Protein AF-A0A1B9GMC8-F1 (afdb_monomer_lite)

pLDDT: mean 74.66, std 18.75, range [34.75, 93.94]

Secondary structure (DSSP, 8-state):
-HHHHHHHHHHHTT-S-HHHHHHHHHHHHHHHHHHTT---HHHHHHHHHHHHHHHHHHHHHTT-TT---SSSS--------------

Sequence (87 aa):
MIQSYRKAVRATRPLPDSKTRRETLDFLRADFERLKNEHDLTKLRSNLSHFNKLLKQMTPSLNLTGLTVDQGGGGAKLVGQAKRHPF

Foldseek 3Di:
DVVLLVLQLVLLVLPPDPVVSVVSNVVLVVLVVVCVPPPPPVVVVVSSVVSVVVSVVSNVVSVNLPCPDPDDDDNPPPPDPPDDDDD

Structure (mmCIF, N/CA/C/O backbone):
data_AF-A0A1B9GMC8-F1
#
_entry.id   AF-A0A1B9GMC8-F1
#
loop_
_atom_site.group_PDB
_atom_site.id
_atom_site.type_symbol
_atom_site.label_atom_id
_atom_site.label_alt_id
_atom_site.label_comp_id
_atom_site.label_asym_id
_atom_site.label_entity_id
_atom_site.label_seq_id
_atom_site.pdbx_PDB_ins_code
_atom_site.Cartn_x
_atom_site.Cartn_y
_atom_site.Cartn_z
_atom_site.occupancy
_atom_site.B_iso_or_equiv
_atom_site.auth_seq_id
_atom_site.auth_comp_id
_atom_site.auth_asym_id
_atom_site.auth_atom_id
_atom_site.pdbx_PDB_model_num
ATOM 1 N N . MET A 1 1 ? -11.471 -0.452 1.211 1.00 69.50 1 MET A N 1
ATOM 2 C CA . MET A 1 1 ? -10.289 -1.288 0.888 1.00 69.50 1 MET A CA 1
ATOM 3 C C . MET A 1 1 ? -10.189 -1.673 -0.591 1.00 69.50 1 MET A C 1
ATOM 5 O O . MET A 1 1 ? -9.133 -1.454 -1.168 1.00 69.50 1 MET A O 1
ATOM 9 N N . ILE A 1 2 ? -11.263 -2.139 -1.247 1.00 81.88 2 ILE A N 1
ATOM 10 C CA . ILE A 1 2 ? -11.250 -2.554 -2.673 1.00 81.88 2 ILE A CA 1
ATOM 11 C C . ILE A 1 2 ? -10.658 -1.494 -3.623 1.00 81.88 2 ILE A C 1
ATOM 13 O O . ILE A 1 2 ? -9.865 -1.825 -4.500 1.00 81.88 2 ILE A O 1
ATOM 17 N N . GLN A 1 3 ? -10.988 -0.210 -3.444 1.00 83.19 3 GLN A N 1
ATOM 18 C CA . GLN A 1 3 ? -10.446 0.854 -4.302 1.00 83.19 3 GLN A CA 1
ATOM 19 C C . GLN A 1 3 ? -8.919 0.989 -4.194 1.00 83.19 3 GLN A C 1
ATOM 21 O O . GLN A 1 3 ? -8.253 1.194 -5.206 1.00 83.19 3 GLN A O 1
ATOM 26 N N . SER A 1 4 ? -8.351 0.820 -2.998 1.00 81.62 4 SER A N 1
ATOM 27 C CA . SER A 1 4 ? -6.898 0.840 -2.785 1.00 81.62 4 SER A CA 1
ATOM 28 C C . SER A 1 4 ? -6.221 -0.355 -3.454 1.00 81.62 4 SER A C 1
ATOM 30 O O . SER A 1 4 ? -5.200 -0.184 -4.114 1.00 81.62 4 SER A O 1
ATOM 32 N N . TYR A 1 5 ? -6.837 -1.539 -3.390 1.00 84.25 5 TYR A N 1
ATOM 33 C CA . TYR A 1 5 ? -6.340 -2.720 -4.099 1.00 84.25 5 TYR A CA 1
ATOM 34 C C . TYR A 1 5 ? -6.367 -2.531 -5.626 1.00 84.25 5 TYR A C 1
ATOM 36 O O . TYR A 1 5 ? -5.394 -2.819 -6.318 1.00 84.25 5 TYR A O 1
ATOM 44 N N . ARG A 1 6 ? -7.430 -1.929 -6.174 1.00 86.06 6 ARG A N 1
ATOM 45 C CA . ARG A 1 6 ? -7.486 -1.578 -7.606 1.00 86.06 6 ARG A CA 1
ATOM 46 C C . ARG A 1 6 ? -6.398 -0.578 -8.006 1.00 86.06 6 ARG A C 1
ATOM 48 O O . ARG A 1 6 ? -5.855 -0.690 -9.105 1.00 86.06 6 ARG A O 1
ATOM 55 N N . LYS A 1 7 ? -6.073 0.388 -7.138 1.00 83.38 7 LYS A N 1
ATOM 56 C CA . LYS A 1 7 ? -4.959 1.327 -7.358 1.00 83.38 7 LYS A CA 1
ATOM 57 C C . LYS A 1 7 ? -3.616 0.593 -7.397 1.00 83.38 7 LYS A C 1
ATOM 59 O O . LYS A 1 7 ? -2.846 0.843 -8.315 1.00 83.38 7 LYS A O 1
ATOM 64 N N . ALA A 1 8 ? -3.384 -0.360 -6.495 1.00 85.19 8 ALA A N 1
ATOM 65 C CA . ALA A 1 8 ? -2.202 -1.226 -6.512 1.00 85.19 8 ALA A CA 1
ATOM 66 C C . ALA A 1 8 ? -2.067 -2.040 -7.807 1.00 85.19 8 ALA A C 1
ATOM 68 O O . ALA A 1 8 ? -1.005 -2.052 -8.429 1.00 85.19 8 ALA A O 1
ATOM 69 N N . VAL A 1 9 ? -3.158 -2.657 -8.269 1.00 87.25 9 VAL A N 1
ATOM 70 C CA . VAL A 1 9 ? -3.158 -3.386 -9.547 1.00 87.25 9 VAL A CA 1
ATOM 71 C C . VAL A 1 9 ? -2.797 -2.468 -10.707 1.00 87.25 9 VAL A C 1
ATOM 73 O O . VAL A 1 9 ? -1.989 -2.824 -11.556 1.00 87.25 9 VAL A O 1
ATOM 76 N N . ARG A 1 10 ? -3.352 -1.254 -10.748 1.00 85.00 10 ARG A N 1
ATOM 77 C CA . ARG A 1 10 ? -3.016 -0.282 -11.797 1.00 85.00 10 ARG A CA 1
ATOM 78 C C . ARG A 1 10 ? -1.563 0.188 -11.710 1.00 85.00 10 ARG A C 1
ATOM 80 O O . ARG A 1 10 ? -0.924 0.285 -12.750 1.00 85.00 10 ARG A O 1
ATOM 87 N N . ALA A 1 11 ? -1.052 0.433 -10.506 1.00 82.56 11 ALA A N 1
ATOM 88 C CA . ALA A 1 11 ? 0.312 0.906 -10.278 1.00 82.56 11 ALA A CA 1
ATOM 89 C C . ALA A 1 11 ? 1.380 -0.118 -10.693 1.00 82.56 11 ALA A C 1
ATOM 91 O O . ALA A 1 11 ? 2.445 0.264 -11.158 1.00 82.56 11 ALA A O 1
ATOM 92 N N . THR A 1 12 ? 1.082 -1.413 -10.579 1.00 85.56 12 THR A N 1
ATOM 93 C CA . THR A 1 12 ? 2.009 -2.499 -10.940 1.00 85.56 12 THR A CA 1
ATOM 94 C C . THR A 1 12 ? 1.966 -2.878 -12.422 1.00 85.56 12 THR A C 1
ATOM 96 O O . THR A 1 12 ? 2.882 -3.535 -12.908 1.00 85.56 12 THR A O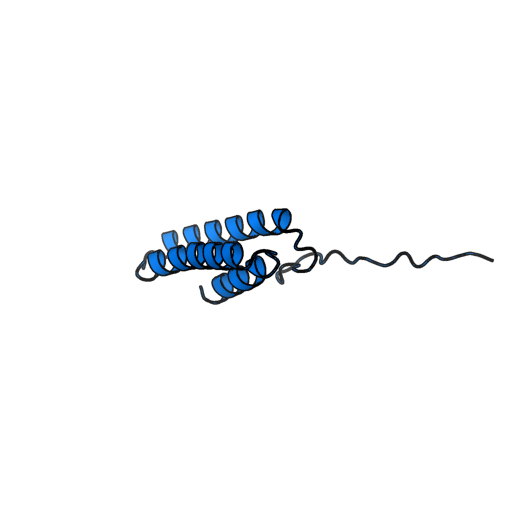 1
ATOM 99 N N . ARG A 1 13 ? 0.943 -2.461 -13.186 1.00 84.00 13 ARG A N 1
ATOM 100 C CA . ARG A 1 13 ? 0.833 -2.766 -14.630 1.00 84.00 13 ARG A CA 1
ATOM 101 C C . ARG A 1 13 ? 2.051 -2.352 -15.462 1.00 84.00 13 ARG A C 1
ATOM 103 O O . ARG A 1 13 ? 2.361 -3.113 -16.369 1.00 84.00 13 ARG A O 1
ATOM 110 N N . PRO A 1 14 ? 2.725 -1.222 -15.209 1.00 80.06 14 PRO A N 1
ATOM 111 C CA . PRO A 1 14 ? 3.853 -0.791 -16.040 1.00 80.06 14 PRO A CA 1
ATOM 112 C C . PRO A 1 14 ? 5.172 -1.515 -15.755 1.00 80.06 14 PRO A C 1
ATOM 114 O O . PRO A 1 14 ? 6.138 -1.291 -16.474 1.00 80.06 14 PRO A O 1
ATOM 117 N N . LEU A 1 15 ? 5.221 -2.402 -14.752 1.00 80.81 15 LEU A N 1
ATOM 118 C CA . LEU A 1 15 ? 6.383 -3.261 -14.529 1.00 80.81 15 LEU A CA 1
ATOM 119 C C . LEU A 1 15 ? 6.683 -4.076 -15.804 1.00 80.81 15 LEU A C 1
ATOM 121 O O . LEU A 1 15 ? 5.783 -4.757 -16.312 1.00 80.81 15 LEU A O 1
ATOM 125 N N . PRO A 1 16 ? 7.913 -4.023 -16.342 1.00 79.31 16 PRO A N 1
ATOM 126 C CA . PRO A 1 16 ? 8.240 -4.702 -17.592 1.00 79.31 16 PRO A CA 1
ATOM 127 C C . PRO A 1 16 ? 8.232 -6.224 -17.417 1.00 79.31 16 PRO A C 1
ATOM 129 O O . PRO A 1 16 ? 7.667 -6.944 -18.238 1.00 79.31 16 PRO A O 1
ATOM 132 N N . ASP A 1 17 ? 8.771 -6.714 -16.301 1.00 85.62 17 ASP A N 1
ATOM 133 C CA . ASP A 1 17 ? 8.840 -8.140 -16.008 1.00 85.62 17 ASP A CA 1
ATOM 134 C C . ASP A 1 17 ? 7.531 -8.678 -15.399 1.00 85.62 17 ASP A C 1
ATOM 136 O O . ASP A 1 17 ? 6.953 -8.133 -14.453 1.00 85.62 17 ASP A O 1
ATOM 140 N N . SER A 1 18 ? 7.044 -9.781 -15.968 1.00 87.00 18 SER A N 1
ATOM 141 C CA . SER A 1 18 ? 5.814 -10.452 -15.538 1.00 87.00 18 SER A CA 1
ATOM 142 C C . SER A 1 18 ? 5.946 -11.103 -14.163 1.00 87.00 18 SER A C 1
ATOM 144 O O . SER A 1 18 ? 4.992 -11.047 -13.381 1.00 87.00 18 SER A O 1
ATOM 146 N N . LYS A 1 19 ? 7.125 -11.646 -13.842 1.00 90.50 19 LYS A N 1
ATOM 147 C CA . LYS A 1 19 ? 7.394 -12.291 -12.557 1.00 90.50 19 LYS A CA 1
ATOM 148 C C . LYS A 1 19 ? 7.427 -11.255 -11.434 1.00 90.50 19 LYS A C 1
ATOM 150 O O . LYS A 1 19 ? 6.651 -11.366 -10.492 1.00 90.50 19 LYS A O 1
ATOM 155 N N . THR A 1 20 ? 8.191 -10.181 -11.611 1.00 87.12 20 THR A N 1
ATOM 156 C CA . THR A 1 20 ? 8.294 -9.060 -10.664 1.00 87.12 20 THR A CA 1
ATOM 157 C C . THR A 1 20 ? 6.932 -8.412 -10.406 1.00 87.12 20 THR A C 1
ATOM 159 O O . THR A 1 20 ? 6.580 -8.105 -9.267 1.00 87.12 20 THR A O 1
ATOM 162 N N . ARG A 1 21 ? 6.109 -8.238 -11.451 1.00 89.44 21 ARG A N 1
ATOM 163 C CA . ARG A 1 21 ? 4.733 -7.734 -11.312 1.00 89.44 21 ARG A CA 1
ATOM 164 C C . ARG A 1 21 ? 3.868 -8.640 -10.449 1.00 89.44 21 ARG A C 1
ATOM 166 O O . ARG A 1 21 ? 3.132 -8.135 -9.603 1.00 89.44 21 ARG A O 1
ATOM 173 N N . ARG A 1 22 ? 3.943 -9.953 -10.662 1.00 91.81 22 ARG A N 1
ATOM 174 C CA . ARG A 1 22 ? 3.196 -10.926 -9.865 1.00 91.81 22 ARG A CA 1
ATOM 175 C C . ARG A 1 22 ? 3.660 -10.921 -8.412 1.00 91.81 22 ARG A C 1
ATOM 177 O O . ARG A 1 22 ? 2.823 -10.778 -7.533 1.00 91.81 22 ARG A O 1
ATOM 184 N N . GLU A 1 23 ? 4.965 -10.963 -8.175 1.00 91.31 23 GLU A N 1
ATOM 185 C CA . GLU A 1 23 ? 5.541 -10.905 -6.827 1.00 91.31 23 GLU A CA 1
ATOM 186 C C . GLU A 1 23 ? 5.136 -9.619 -6.093 1.00 91.31 23 GLU A C 1
ATOM 188 O O . GLU A 1 23 ? 4.716 -9.662 -4.939 1.00 91.31 23 GLU A O 1
ATOM 193 N N . THR A 1 24 ? 5.160 -8.476 -6.785 1.00 90.12 24 THR A N 1
ATOM 194 C CA . THR A 1 24 ? 4.720 -7.195 -6.214 1.00 90.12 24 THR A CA 1
ATOM 195 C C . THR A 1 24 ? 3.227 -7.211 -5.877 1.00 90.12 24 THR A C 1
ATOM 197 O O . THR A 1 24 ? 2.817 -6.712 -4.830 1.00 90.12 24 THR A O 1
ATOM 200 N N . LEU A 1 25 ? 2.388 -7.790 -6.741 1.00 91.25 25 LEU A N 1
ATOM 201 C CA . LEU A 1 25 ? 0.958 -7.943 -6.470 1.00 91.25 25 LEU A CA 1
ATOM 202 C C . LEU A 1 25 ? 0.686 -8.875 -5.291 1.00 91.25 25 LEU A C 1
ATOM 204 O O . LEU A 1 25 ? -0.188 -8.568 -4.480 1.00 91.25 25 LEU A O 1
ATOM 208 N N . ASP A 1 26 ? 1.422 -9.977 -5.192 1.00 93.19 26 ASP A N 1
ATOM 209 C CA . ASP A 1 26 ? 1.290 -10.949 -4.110 1.00 93.19 26 ASP A CA 1
ATOM 210 C C . ASP A 1 26 ? 1.713 -10.326 -2.771 1.00 93.19 26 ASP A C 1
ATOM 212 O O . ASP A 1 26 ? 0.982 -10.445 -1.786 1.00 93.19 26 ASP A O 1
ATOM 216 N N . PHE A 1 27 ? 2.802 -9.548 -2.757 1.00 90.88 27 PHE A N 1
ATOM 217 C CA . PHE A 1 27 ? 3.211 -8.740 -1.604 1.00 90.88 27 PHE A CA 1
ATOM 218 C C . PHE A 1 27 ? 2.102 -7.777 -1.154 1.00 90.88 27 PHE A C 1
ATOM 220 O O . PHE A 1 27 ? 1.712 -7.770 0.014 1.00 90.88 27 PHE A O 1
ATOM 227 N N . LEU A 1 28 ? 1.530 -7.002 -2.083 1.00 90.00 28 LEU A N 1
ATOM 228 C CA . LEU A 1 28 ? 0.459 -6.052 -1.762 1.00 90.00 28 LEU A CA 1
ATOM 229 C C . LEU A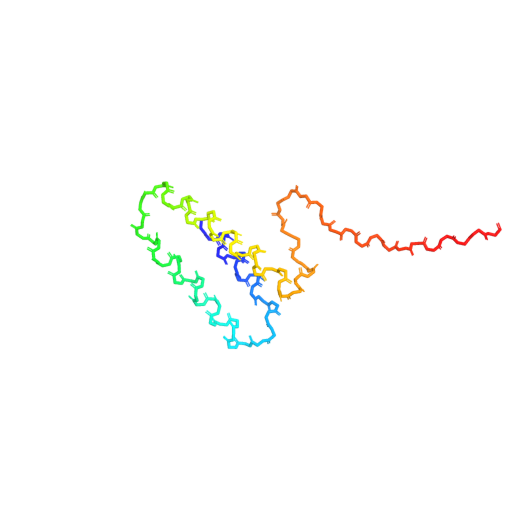 1 28 ? -0.815 -6.767 -1.295 1.00 90.00 28 LEU A C 1
ATOM 231 O O . LEU A 1 28 ? -1.531 -6.251 -0.441 1.00 90.00 28 LEU A O 1
ATOM 235 N N . ARG A 1 29 ? -1.113 -7.950 -1.843 1.00 91.44 29 ARG A N 1
ATOM 236 C CA . ARG A 1 29 ? -2.272 -8.764 -1.457 1.00 91.44 29 ARG A CA 1
ATOM 237 C C . ARG A 1 29 ? -2.133 -9.314 -0.042 1.00 91.44 29 ARG A C 1
ATOM 239 O O . ARG A 1 29 ? -3.111 -9.276 0.702 1.00 91.44 29 ARG A O 1
ATOM 246 N N . ALA A 1 30 ? -0.943 -9.776 0.335 1.00 91.69 30 ALA A N 1
ATOM 247 C CA . ALA A 1 30 ? -0.672 -10.290 1.675 1.00 91.69 30 ALA A CA 1
ATOM 248 C C . ALA A 1 30 ? -0.986 -9.250 2.763 1.00 91.69 30 ALA A C 1
ATOM 250 O O . ALA A 1 30 ? -1.530 -9.593 3.813 1.00 91.69 30 ALA A O 1
ATOM 251 N N . ASP A 1 31 ? -0.730 -7.970 2.486 1.00 87.88 31 ASP A N 1
ATOM 252 C CA . ASP A 1 31 ? -1.000 -6.887 3.432 1.00 87.88 31 ASP A CA 1
ATOM 253 C C . ASP A 1 31 ? -2.511 -6.676 3.666 1.00 87.88 31 ASP A C 1
ATOM 255 O O . ASP A 1 31 ? -2.941 -6.429 4.792 1.00 87.88 31 ASP A O 1
ATOM 259 N N . PHE A 1 32 ? -3.349 -6.862 2.637 1.00 87.94 32 PHE A N 1
ATOM 260 C CA . PHE A 1 32 ? -4.810 -6.851 2.803 1.00 87.94 32 PHE A CA 1
ATOM 261 C C . PHE A 1 32 ? -5.331 -8.086 3.533 1.00 87.94 32 PHE A C 1
ATOM 263 O O . PHE A 1 32 ? -6.224 -7.954 4.369 1.00 87.94 32 PHE A O 1
ATOM 270 N N . GLU A 1 33 ? -4.793 -9.271 3.239 1.00 90.62 33 GLU A N 1
ATOM 271 C CA . GLU A 1 33 ? -5.207 -10.503 3.921 1.00 90.62 33 GLU A CA 1
ATOM 272 C C . GLU A 1 33 ? -4.887 -10.439 5.419 1.00 90.62 33 GLU A C 1
ATOM 274 O O . GLU A 1 33 ? -5.726 -10.799 6.244 1.00 90.62 33 GLU A O 1
ATOM 279 N N . ARG A 1 34 ? -3.733 -9.871 5.794 1.00 88.88 34 ARG A N 1
ATOM 280 C CA . ARG A 1 34 ? -3.368 -9.644 7.201 1.00 88.88 34 ARG A CA 1
ATOM 281 C C . ARG A 1 34 ? -4.365 -8.743 7.937 1.00 88.88 34 ARG A C 1
ATOM 283 O O . ARG A 1 34 ? -4.592 -8.925 9.129 1.00 88.88 34 ARG A O 1
ATOM 290 N N . LEU A 1 35 ? -4.971 -7.785 7.236 1.00 88.50 35 LEU A N 1
ATOM 291 C CA . LEU A 1 35 ? -5.922 -6.822 7.801 1.00 88.50 35 LEU A CA 1
ATOM 292 C C . LEU A 1 35 ? -7.384 -7.277 7.708 1.00 88.50 35 LEU A C 1
ATOM 294 O O . LEU A 1 35 ? -8.265 -6.581 8.206 1.00 88.50 35 LEU A O 1
ATOM 298 N N . LYS A 1 36 ? -7.664 -8.428 7.087 1.00 87.38 36 LYS A N 1
ATOM 299 C CA . LYS A 1 36 ? -9.028 -8.908 6.819 1.00 87.38 36 LYS A CA 1
ATOM 300 C C . LYS A 1 36 ? -9.882 -9.063 8.080 1.00 87.38 36 LYS A C 1
ATOM 302 O O . LYS A 1 36 ? -11.077 -8.798 8.028 1.00 87.38 36 LYS A O 1
ATOM 307 N N . ASN A 1 37 ? -9.259 -9.461 9.189 1.00 90.06 37 ASN A N 1
ATOM 308 C CA . ASN A 1 37 ? -9.921 -9.688 10.477 1.00 90.06 37 ASN A CA 1
ATOM 309 C C . ASN A 1 37 ? -9.598 -8.595 11.513 1.00 90.06 37 ASN A C 1
ATOM 311 O O . ASN A 1 37 ? -9.893 -8.762 12.696 1.00 90.06 37 ASN A O 1
ATOM 315 N N . GLU A 1 38 ? -8.961 -7.496 11.102 1.00 89.31 38 GLU A N 1
ATOM 316 C CA . GLU A 1 38 ? -8.694 -6.362 11.988 1.00 89.31 38 GLU A CA 1
ATOM 317 C C . GLU A 1 38 ? -9.953 -5.492 12.085 1.00 89.31 38 GLU A C 1
ATOM 319 O O . GLU A 1 38 ? -10.492 -5.048 11.072 1.00 89.31 38 GLU A O 1
ATOM 324 N N . HIS A 1 39 ? -10.421 -5.251 13.309 1.00 91.81 39 HIS A N 1
ATOM 325 C CA . HIS A 1 39 ? -11.649 -4.492 13.580 1.00 91.81 39 HIS A CA 1
ATOM 326 C C . HIS A 1 39 ? -11.356 -3.127 14.215 1.00 91.81 39 HIS A C 1
ATOM 328 O O . HIS A 1 39 ? -12.244 -2.278 14.308 1.00 91.81 39 HIS A O 1
ATOM 334 N N . ASP A 1 40 ? -10.106 -2.879 14.615 1.00 93.94 40 ASP A N 1
ATOM 335 C CA . ASP A 1 40 ? -9.677 -1.576 15.102 1.00 93.94 40 ASP A CA 1
ATOM 336 C C . ASP A 1 40 ? -9.586 -0.569 13.942 1.00 93.94 40 ASP A C 1
ATOM 338 O O . ASP A 1 40 ? -8.685 -0.600 13.092 1.00 93.94 40 ASP A O 1
ATOM 342 N N . LEU A 1 41 ? -10.527 0.376 13.929 1.00 91.06 41 LEU A N 1
ATOM 343 C CA . LEU A 1 41 ? -10.612 1.433 12.923 1.00 91.06 41 LEU A CA 1
ATOM 344 C C . LEU A 1 41 ? -9.358 2.317 12.872 1.00 91.06 41 LEU A C 1
ATOM 346 O O . LEU A 1 41 ? -9.011 2.818 11.798 1.00 91.06 41 LEU A O 1
ATOM 350 N N . THR A 1 42 ? -8.668 2.512 13.995 1.00 93.06 42 THR A N 1
ATOM 351 C CA . THR A 1 42 ? -7.449 3.329 14.066 1.00 93.06 42 THR A CA 1
ATOM 352 C C . THR A 1 42 ? -6.302 2.620 13.360 1.00 93.06 42 THR A C 1
ATOM 354 O O . THR A 1 42 ? -5.608 3.222 12.532 1.00 93.06 42 THR A O 1
ATOM 357 N N . LYS A 1 43 ? -6.145 1.315 13.603 1.00 90.75 43 LYS A N 1
ATOM 358 C CA . LYS A 1 43 ? -5.156 0.490 12.898 1.00 90.75 43 LYS A CA 1
ATOM 359 C C . LYS A 1 43 ? -5.459 0.402 11.413 1.00 90.75 43 LYS A C 1
ATOM 361 O O . LYS A 1 43 ? -4.547 0.586 10.607 1.00 90.75 43 LYS A O 1
ATOM 366 N N . LEU A 1 44 ? -6.716 0.182 11.026 1.00 90.06 44 LEU A N 1
ATOM 367 C CA . LEU A 1 44 ? -7.100 0.125 9.614 1.00 90.06 44 LEU A CA 1
ATOM 368 C C . LEU A 1 44 ? -6.772 1.431 8.879 1.00 90.06 44 LEU A C 1
ATOM 370 O O . LEU A 1 44 ? -6.210 1.396 7.784 1.00 90.06 44 LEU A O 1
ATOM 374 N N . ARG A 1 45 ? -7.062 2.592 9.483 1.00 90.06 45 ARG A N 1
ATOM 375 C CA . ARG A 1 45 ? -6.733 3.908 8.902 1.00 90.06 45 ARG A CA 1
ATOM 376 C C . ARG A 1 45 ? -5.228 4.113 8.759 1.00 90.06 45 ARG A C 1
ATOM 378 O O . ARG A 1 45 ? -4.775 4.557 7.702 1.00 90.06 45 ARG A O 1
ATOM 385 N N . SER A 1 46 ? -4.460 3.766 9.788 1.00 91.94 46 SER A N 1
ATOM 386 C CA . SER A 1 46 ? -2.998 3.873 9.773 1.00 91.94 46 SER A CA 1
ATOM 387 C C . SER A 1 46 ? -2.375 2.988 8.693 1.00 91.94 46 SER A C 1
ATOM 389 O O . SER A 1 46 ? -1.570 3.472 7.896 1.00 91.94 46 SER A O 1
ATOM 391 N N . ASN A 1 47 ? -2.815 1.731 8.585 1.00 90.19 47 ASN A N 1
ATOM 392 C CA . ASN A 1 47 ? -2.352 0.812 7.546 1.00 90.19 47 ASN A CA 1
ATOM 393 C C . ASN A 1 47 ? -2.746 1.286 6.141 1.00 90.19 47 ASN A C 1
ATOM 395 O O . ASN A 1 47 ? -1.920 1.277 5.234 1.00 90.19 47 ASN A O 1
ATOM 399 N N . LEU A 1 48 ? -3.970 1.792 5.952 1.00 88.88 48 LEU A N 1
ATOM 400 C CA . LEU A 1 48 ? -4.400 2.349 4.667 1.00 88.88 48 LEU A CA 1
ATOM 401 C C . LEU A 1 48 ? -3.550 3.567 4.256 1.00 88.88 48 LEU A C 1
ATOM 403 O O . LEU A 1 48 ? -3.211 3.731 3.083 1.00 88.88 48 LEU A O 1
ATOM 407 N N . SER A 1 49 ? -3.210 4.434 5.213 1.00 90.00 49 SER A N 1
ATOM 408 C CA . SER A 1 49 ? -2.343 5.595 4.986 1.00 90.00 49 SER A CA 1
ATOM 409 C C . SER A 1 49 ? -0.932 5.163 4.587 1.00 90.00 49 SER A C 1
ATOM 411 O O . SER A 1 49 ? -0.403 5.650 3.586 1.00 90.00 49 SER A O 1
ATOM 413 N N . HIS A 1 50 ? -0.359 4.198 5.313 1.00 90.19 50 HIS A N 1
ATOM 414 C CA . HIS A 1 50 ? 0.933 3.598 4.984 1.00 90.19 50 HIS A CA 1
ATOM 415 C C . HIS A 1 50 ? 0.917 3.008 3.570 1.00 90.19 50 HIS A C 1
ATOM 417 O O . HIS A 1 50 ? 1.754 3.361 2.744 1.00 90.19 50 HIS A O 1
ATOM 423 N N . PHE A 1 51 ? -0.081 2.184 3.259 1.00 88.38 51 PHE A N 1
ATOM 424 C CA . PHE A 1 51 ? -0.228 1.536 1.961 1.00 88.38 51 PHE A CA 1
ATOM 425 C C . PHE A 1 51 ? -0.271 2.544 0.804 1.00 88.38 51 PHE A C 1
ATOM 427 O O . PHE A 1 51 ? 0.425 2.398 -0.198 1.00 88.38 51 PHE A O 1
ATOM 434 N N . ASN A 1 52 ? -1.043 3.625 0.949 1.00 86.38 52 ASN A N 1
ATOM 435 C CA . ASN A 1 52 ? -1.100 4.675 -0.067 1.00 86.38 52 ASN A CA 1
ATOM 436 C C . ASN A 1 52 ? 0.244 5.407 -0.239 1.00 86.38 52 ASN A C 1
ATOM 438 O O . ASN A 1 52 ? 0.565 5.813 -1.356 1.00 86.38 52 ASN A O 1
ATOM 442 N N . LYS A 1 53 ? 1.024 5.593 0.837 1.00 88.75 53 LYS A N 1
ATOM 443 C CA . LYS A 1 53 ? 2.381 6.163 0.753 1.00 88.75 53 LYS A CA 1
ATOM 444 C C . LYS A 1 53 ? 3.329 5.221 0.017 1.00 88.75 53 LYS A C 1
ATOM 446 O O . LYS A 1 53 ? 4.024 5.678 -0.884 1.00 88.75 53 LYS A O 1
ATOM 451 N N . LEU A 1 54 ? 3.289 3.930 0.339 1.00 86.88 54 LEU A N 1
ATOM 452 C CA . LEU A 1 54 ? 4.083 2.903 -0.332 1.00 86.88 54 LEU A CA 1
ATOM 453 C C . LEU A 1 54 ? 3.791 2.879 -1.837 1.00 86.88 54 LEU A C 1
ATOM 455 O O . LEU A 1 54 ? 4.712 2.962 -2.645 1.00 86.88 54 LEU A O 1
ATOM 459 N N . LEU A 1 55 ? 2.512 2.898 -2.231 1.00 83.56 55 LEU A N 1
ATOM 460 C CA . LEU A 1 55 ? 2.142 2.991 -3.647 1.00 83.56 55 LEU A CA 1
ATOM 461 C C . LEU A 1 55 ? 2.697 4.254 -4.313 1.00 83.56 55 LEU A C 1
ATOM 463 O O . LEU A 1 55 ? 3.231 4.174 -5.413 1.00 83.56 55 LEU A O 1
ATOM 467 N N . LYS A 1 56 ? 2.617 5.414 -3.648 1.00 82.56 56 LYS A N 1
ATOM 468 C CA . LYS A 1 56 ? 3.195 6.664 -4.168 1.00 82.56 56 LYS A CA 1
ATOM 469 C C . LYS A 1 56 ? 4.713 6.611 -4.307 1.00 82.56 56 LYS A C 1
ATOM 471 O O . LYS A 1 56 ? 5.229 7.300 -5.172 1.00 82.56 56 LYS A O 1
ATOM 476 N N . GLN A 1 57 ? 5.418 5.849 -3.478 1.00 83.38 57 GLN A N 1
ATOM 477 C CA . GLN A 1 57 ? 6.870 5.680 -3.586 1.00 83.38 57 GLN A CA 1
ATOM 478 C C . GLN A 1 57 ? 7.257 4.733 -4.725 1.00 83.38 57 GLN A C 1
ATOM 480 O O . GLN A 1 57 ? 8.299 4.920 -5.343 1.00 83.38 57 GLN A O 1
ATOM 485 N N . MET A 1 58 ? 6.404 3.756 -5.038 1.00 76.25 58 MET A N 1
ATOM 486 C CA . MET A 1 58 ? 6.600 2.857 -6.177 1.00 76.25 58 MET A CA 1
ATOM 487 C C . MET A 1 58 ? 6.300 3.528 -7.527 1.00 76.25 58 MET A C 1
ATOM 489 O O . MET A 1 58 ? 6.876 3.150 -8.538 1.00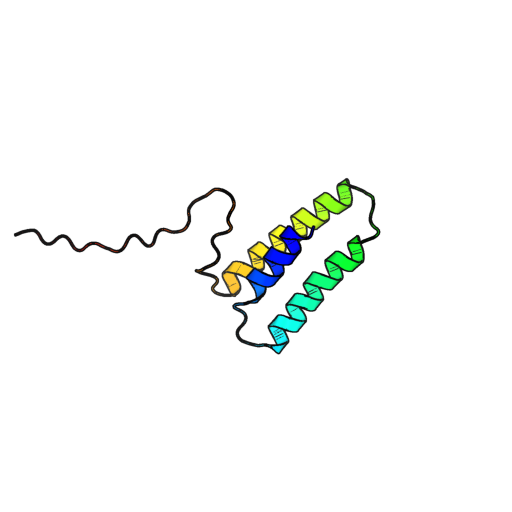 76.25 58 ME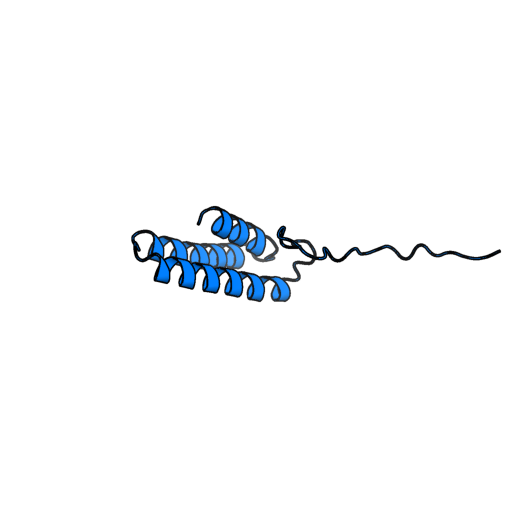T A O 1
ATOM 493 N N . THR A 1 59 ? 5.413 4.526 -7.584 1.00 68.31 59 THR A N 1
ATOM 494 C CA . THR A 1 59 ? 5.012 5.162 -8.856 1.00 68.31 59 THR A CA 1
ATOM 495 C C . THR A 1 59 ? 6.170 5.847 -9.621 1.00 68.31 59 THR A C 1
ATOM 497 O O . THR A 1 59 ? 6.285 5.614 -10.825 1.00 68.31 59 THR A O 1
ATOM 500 N N . PRO A 1 60 ? 7.045 6.668 -9.001 1.00 61.62 60 PRO A N 1
ATOM 501 C CA . PRO A 1 60 ? 8.121 7.373 -9.702 1.00 61.62 60 PRO A CA 1
ATOM 502 C C . PRO A 1 60 ? 9.220 6.444 -10.220 1.00 61.62 60 PRO A C 1
ATOM 504 O O . PRO A 1 60 ? 9.707 6.645 -11.327 1.00 61.62 60 PRO A O 1
ATOM 507 N N . SER A 1 61 ? 9.589 5.408 -9.456 1.00 60.00 61 SER A N 1
ATOM 508 C CA . SER A 1 61 ? 10.649 4.455 -9.830 1.00 60.00 61 SER A CA 1
ATOM 509 C C . SER A 1 61 ? 10.283 3.578 -11.031 1.00 60.00 61 SER A C 1
ATOM 511 O O . SER A 1 61 ? 11.156 2.990 -11.662 1.00 60.00 61 SER A O 1
ATOM 513 N N . LEU A 1 62 ? 8.999 3.522 -11.375 1.00 57.91 62 LEU A N 1
ATOM 514 C CA . LEU A 1 62 ? 8.457 2.734 -12.475 1.00 57.91 62 LEU A CA 1
ATOM 515 C C . LEU A 1 62 ? 8.211 3.548 -13.760 1.00 57.91 62 LEU A C 1
ATOM 517 O O . LEU A 1 62 ? 7.637 3.007 -14.702 1.00 57.91 62 LEU A O 1
ATOM 521 N N . ASN A 1 63 ? 8.610 4.829 -13.820 1.00 53.91 63 ASN A N 1
ATOM 522 C CA . ASN A 1 63 ? 8.309 5.740 -14.939 1.00 53.91 63 ASN A CA 1
ATOM 523 C C . ASN A 1 63 ? 6.813 5.720 -15.339 1.00 53.91 63 ASN A C 1
ATOM 525 O O . ASN A 1 63 ? 6.448 5.638 -16.511 1.00 53.91 63 ASN A O 1
ATOM 529 N N . LEU A 1 64 ? 5.919 5.812 -14.346 1.00 52.34 64 LEU A N 1
ATOM 530 C CA . LEU A 1 64 ? 4.466 5.923 -14.533 1.00 52.34 64 LEU A CA 1
ATOM 531 C C . LEU A 1 64 ? 4.042 7.352 -14.938 1.00 52.34 64 LEU A C 1
ATOM 533 O O . LEU A 1 64 ? 3.308 8.028 -14.220 1.00 52.34 64 LEU A O 1
ATOM 537 N N . THR A 1 65 ? 4.438 7.837 -16.113 1.00 46.84 65 THR A N 1
ATOM 538 C CA . THR A 1 65 ? 3.949 9.129 -16.648 1.00 46.84 65 THR A CA 1
ATOM 539 C C . THR A 1 65 ? 2.454 9.130 -17.018 1.00 46.84 65 THR A C 1
ATOM 541 O O . THR A 1 65 ? 1.902 10.185 -17.313 1.00 46.84 65 THR A O 1
ATOM 544 N N . GLY A 1 66 ? 1.761 7.984 -16.963 1.00 47.84 66 GLY A N 1
ATOM 545 C CA . GLY A 1 66 ? 0.346 7.846 -17.352 1.00 47.84 66 GLY A CA 1
ATOM 546 C C . GLY A 1 66 ? -0.674 7.689 -16.215 1.00 47.84 66 GLY A C 1
ATOM 547 O O . GLY A 1 66 ? -1.860 7.530 -16.490 1.00 47.84 66 GLY A O 1
ATOM 548 N N . LEU A 1 67 ? -0.253 7.693 -14.946 1.00 46.69 67 LEU A N 1
ATOM 549 C CA . LEU A 1 67 ? -1.148 7.532 -13.791 1.00 46.69 67 LEU A CA 1
ATOM 550 C C . LEU A 1 67 ? -1.115 8.792 -12.926 1.00 46.69 67 LEU A C 1
ATOM 552 O O . LEU A 1 67 ? -0.680 8.783 -11.775 1.00 46.69 67 LEU A O 1
ATOM 556 N N . THR A 1 68 ? -1.622 9.891 -13.483 1.00 42.78 68 THR A N 1
ATOM 557 C CA . THR A 1 68 ? -2.118 10.984 -12.652 1.00 42.78 68 THR A CA 1
ATOM 558 C C . THR A 1 68 ? -3.258 10.414 -11.817 1.00 42.78 68 THR A C 1
ATOM 560 O O . THR A 1 68 ? -4.285 9.946 -12.310 1.00 42.78 68 THR A O 1
ATOM 563 N N . VAL A 1 69 ? -2.993 10.332 -10.517 1.00 48.84 69 VAL A N 1
ATOM 564 C CA . VAL A 1 69 ? -3.938 9.883 -9.507 1.00 48.84 69 VAL A CA 1
ATOM 565 C C . VAL A 1 69 ? -5.156 10.790 -9.602 1.00 48.84 69 VAL A C 1
ATOM 567 O O . VAL A 1 69 ? -5.087 11.970 -9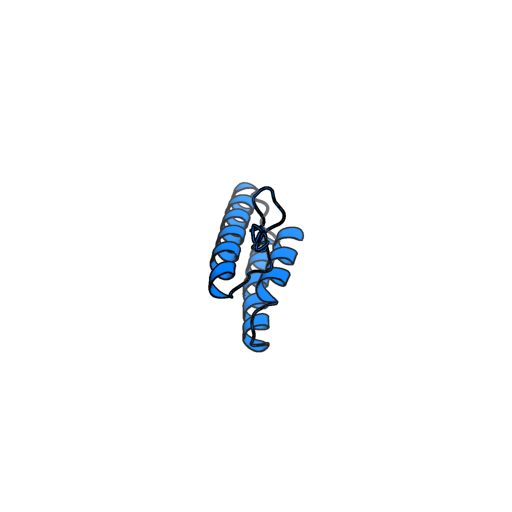.275 1.00 48.84 69 VAL A O 1
ATOM 570 N N . ASP A 1 70 ? -6.261 10.220 -10.067 1.00 43.09 70 ASP A N 1
ATOM 571 C CA . ASP A 1 70 ? -7.599 10.793 -9.998 1.00 43.09 70 ASP A CA 1
ATOM 572 C C . ASP A 1 70 ? -7.996 11.000 -8.525 1.00 43.09 70 ASP A C 1
ATOM 574 O O . ASP A 1 70 ? -8.589 10.134 -7.876 1.00 43.09 70 ASP A O 1
ATOM 578 N N . GLN A 1 71 ? -7.494 12.104 -7.969 1.00 45.34 71 GLN A N 1
ATOM 579 C CA . GLN A 1 71 ? -7.960 12.837 -6.797 1.00 45.34 71 GLN A CA 1
ATOM 580 C C . GLN A 1 71 ? -7.238 14.202 -6.767 1.00 45.34 71 GLN A C 1
ATOM 582 O O . GLN A 1 71 ? -6.238 14.387 -6.081 1.00 45.34 71 GLN A O 1
ATOM 587 N N . GLY A 1 72 ? -7.765 15.164 -7.534 1.00 40.53 72 GLY A N 1
ATOM 588 C CA . GLY A 1 72 ? -7.779 16.572 -7.116 1.00 40.53 72 GLY A CA 1
ATOM 589 C C . GLY A 1 72 ? -6.542 17.454 -7.318 1.00 40.53 72 GLY A C 1
ATOM 590 O O . GLY A 1 72 ? -6.372 18.390 -6.545 1.00 40.53 72 GLY A O 1
ATOM 591 N N . GLY A 1 73 ? -5.705 17.256 -8.339 1.00 36.34 73 GLY A N 1
ATOM 592 C CA . GLY A 1 73 ? -4.697 18.280 -8.640 1.00 36.34 73 GLY A CA 1
ATOM 593 C C . GLY A 1 73 ? -3.760 17.945 -9.786 1.00 36.34 73 GLY A C 1
ATOM 594 O O . GLY A 1 73 ? -2.972 17.013 -9.689 1.00 36.34 73 GLY A O 1
ATOM 595 N N . GLY A 1 74 ? -3.828 18.754 -10.846 1.00 38.16 74 GLY A N 1
ATOM 596 C CA . GLY A 1 74 ? -2.715 18.962 -11.768 1.00 38.16 74 GLY A CA 1
ATOM 597 C C . GLY A 1 74 ? -2.218 17.706 -12.468 1.00 38.16 74 GLY A C 1
ATOM 598 O O . GLY A 1 74 ? -1.063 17.322 -12.306 1.00 38.16 74 GLY A O 1
ATOM 599 N N . GLY A 1 75 ? -3.059 17.104 -13.314 1.00 34.75 75 GLY A N 1
ATOM 600 C CA . GLY A 1 75 ? -2.511 16.322 -14.413 1.00 34.75 75 GLY A CA 1
ATOM 601 C C . GLY A 1 75 ? -1.526 17.214 -15.160 1.00 34.75 75 GLY A C 1
ATOM 602 O O . GLY A 1 75 ? -1.904 18.316 -15.564 1.00 34.75 75 GLY A O 1
ATOM 603 N N . ALA A 1 76 ? -0.266 16.786 -15.251 1.00 47.81 76 ALA A N 1
ATOM 604 C CA . ALA A 1 76 ? 0.757 17.473 -16.017 1.00 47.81 76 ALA A CA 1
ATOM 605 C C . ALA A 1 76 ? 0.255 17.563 -17.459 1.00 47.81 76 ALA A C 1
ATOM 607 O O . ALA A 1 76 ? 0.363 16.622 -18.245 1.00 47.81 76 ALA A O 1
ATOM 608 N N . LYS A 1 77 ? -0.388 18.687 -17.778 1.00 42.97 77 LYS A N 1
ATOM 609 C CA . LYS A 1 77 ? -0.732 19.040 -19.137 1.00 42.97 77 LYS A CA 1
ATOM 610 C C . LYS A 1 77 ? 0.610 19.221 -19.826 1.00 42.97 77 LYS A C 1
ATOM 612 O O . LYS A 1 77 ? 1.264 20.244 -19.648 1.00 42.97 77 LYS A O 1
ATOM 617 N N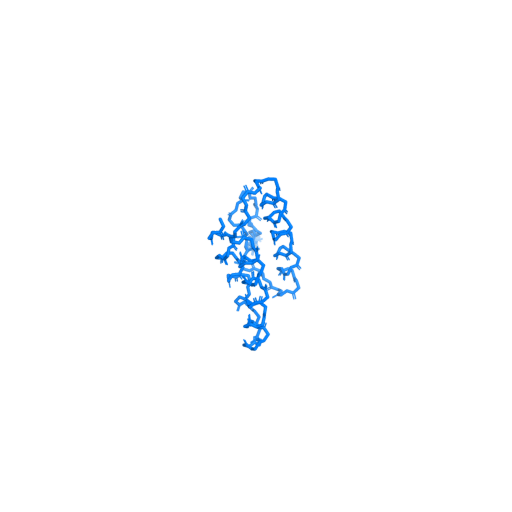 . LEU A 1 78 ? 1.013 18.233 -20.614 1.00 51.75 78 LEU A N 1
ATOM 618 C CA . LEU A 1 78 ? 1.886 18.473 -21.752 1.00 51.75 78 LEU A CA 1
ATOM 619 C C . LEU A 1 78 ? 1.075 19.343 -22.722 1.00 51.75 78 LEU A C 1
ATOM 621 O O . LEU A 1 78 ? 0.482 18.858 -23.680 1.00 51.75 78 LEU A O 1
ATOM 625 N N . VAL A 1 79 ? 0.959 20.634 -22.396 1.00 52.62 79 VAL A N 1
ATOM 626 C CA . VAL A 1 79 ? 0.541 21.665 -23.339 1.00 52.62 79 VAL A CA 1
ATOM 627 C C . VAL A 1 79 ? 1.632 21.662 -24.392 1.00 52.62 79 VAL A C 1
ATOM 629 O O . VAL A 1 79 ? 2.749 22.110 -24.139 1.00 52.62 79 VAL A O 1
ATOM 632 N N . GLY A 1 80 ? 1.321 21.064 -25.541 1.00 42.81 80 GLY A N 1
ATOM 633 C CA . GLY A 1 80 ? 2.183 21.114 -26.705 1.00 42.81 80 GLY A CA 1
ATOM 634 C C . GLY A 1 80 ? 2.594 22.559 -26.956 1.00 42.81 80 GLY A C 1
ATOM 635 O O . GLY A 1 80 ? 1.755 23.462 -26.944 1.00 42.81 80 GLY A O 1
ATOM 636 N N . GLN A 1 81 ? 3.893 22.776 -27.157 1.00 51.53 81 GLN A N 1
ATOM 637 C CA . GLN A 1 81 ? 4.403 24.006 -27.741 1.00 51.53 81 GLN A CA 1
ATOM 638 C C . GLN A 1 81 ? 3.712 24.212 -29.095 1.00 51.53 81 GLN A C 1
ATOM 640 O O . GLN A 1 81 ? 4.141 23.686 -30.121 1.00 51.53 81 GLN A O 1
ATOM 645 N N . ALA A 1 82 ? 2.630 24.985 -29.108 1.00 46.03 82 ALA A N 1
ATOM 646 C CA . ALA A 1 82 ? 2.119 25.581 -30.325 1.00 46.03 82 ALA A CA 1
ATOM 647 C C . ALA A 1 82 ? 3.122 26.664 -30.735 1.00 46.03 82 ALA A C 1
ATOM 649 O O . ALA A 1 82 ? 3.123 27.782 -30.219 1.00 46.03 82 ALA A O 1
ATOM 650 N N . LYS A 1 83 ? 4.029 26.276 -31.629 1.00 52.59 83 LYS A N 1
ATOM 651 C CA . LYS A 1 83 ? 4.984 27.130 -32.331 1.00 52.59 83 LYS A CA 1
ATOM 652 C C . LYS A 1 83 ? 4.196 28.247 -33.036 1.00 52.59 83 LYS A C 1
ATOM 654 O O . LYS A 1 83 ? 3.610 28.016 -34.088 1.00 52.59 83 LYS A O 1
ATOM 659 N N . ARG A 1 84 ? 4.125 29.446 -32.448 1.00 50.28 84 ARG A N 1
ATOM 660 C CA . ARG A 1 84 ? 3.604 30.642 -33.131 1.00 50.28 84 ARG A CA 1
ATOM 661 C C . ARG A 1 84 ? 4.778 31.343 -33.800 1.00 50.28 84 ARG A C 1
ATOM 663 O O . ARG A 1 84 ? 5.589 31.966 -33.127 1.00 50.28 84 ARG A O 1
ATOM 670 N N . HIS A 1 85 ? 4.870 31.188 -35.115 1.00 49.72 85 HIS A N 1
ATOM 671 C CA . HIS A 1 85 ? 5.728 32.000 -35.970 1.00 49.72 85 HIS A CA 1
ATOM 672 C C . HIS A 1 85 ? 4.969 33.299 -36.281 1.00 49.72 85 HIS A C 1
ATOM 674 O O . HIS A 1 85 ? 3.857 33.204 -36.806 1.00 49.72 85 HIS A O 1
ATOM 680 N N . PRO A 1 86 ? 5.482 34.490 -35.937 1.00 64.94 86 PRO A N 1
ATOM 681 C CA . PRO A 1 86 ? 4.965 35.721 -36.514 1.00 64.94 86 PRO A CA 1
ATOM 682 C C . PRO A 1 86 ? 5.522 35.879 -37.938 1.00 64.94 86 PRO A C 1
ATOM 684 O O . PRO A 1 86 ? 6.694 35.578 -38.187 1.00 64.94 86 PRO A O 1
ATOM 687 N N . PHE A 1 87 ? 4.631 36.268 -38.849 1.00 57.22 87 PHE A N 1
ATOM 688 C CA . PHE A 1 87 ? 4.951 36.916 -40.120 1.00 57.22 87 PHE A CA 1
ATOM 689 C C . PHE A 1 87 ? 5.099 38.416 -39.872 1.00 57.22 87 PHE A C 1
ATOM 691 O O . PHE A 1 87 ? 4.359 38.918 -38.990 1.00 57.22 87 PHE A O 1
#

InterPro domains:
  IPR008011 Complex 1 LYR protein domain [PF05347] (5-56)
  IPR045293 LYRM2, LYR domain [cd20262] (2-58)

Radius of gyration: 17.78 Å; chains: 1; bounding box: 22×49×55 Å

Organism: NCBI:txid1296120